Protein AF-A0A4P5VRH9-F1 (afdb_monomer_lite)

Secondary structure (DSSP, 8-state):
-PPPP---HHHHHHHHHHHHHHHHS-HHHHHHHHHHHHHHHHHHHHS-------

Radius of gyration: 15.01 Å; chains: 1; bounding box: 37×24×37 Å

pLDDT: mean 84.43, std 17.02, range [43.97, 98.25]

Sequence (54 aa):
MTTTIDTNLGELISNFYEHFLKLYGDEELASVATAAVINDLLGQAMAPSHEAAA

Foldseek 3Di:
DDDDDDDDPVVLLVVQLVVVCVVPVDNVRSNVRSVVVSCCVVVVVVPPPPPDDD

Structure (mmCIF, N/CA/C/O backbone):
data_AF-A0A4P5VRH9-F1
#
_entry.id   AF-A0A4P5VRH9-F1
#
loop_
_atom_site.group_PDB
_atom_site.id
_atom_site.type_symbol
_atom_site.label_atom_id
_atom_site.label_alt_id
_atom_site.label_comp_id
_atom_site.label_asym_id
_atom_site.label_entity_id
_atom_site.label_seq_id
_atom_site.pdbx_PDB_ins_code
_atom_site.Cartn_x
_atom_site.Cartn_y
_atom_site.Cartn_z
_atom_site.occupancy
_atom_site.B_iso_or_equiv
_atom_site.auth_seq_id
_atom_site.auth_comp_id
_atom_site.auth_asym_id
_atom_site.auth_atom_id
_atom_site.pdbx_PDB_model_num
ATOM 1 N N . MET A 1 1 ? -6.530 -5.899 -27.067 1.00 54.56 1 MET A N 1
ATOM 2 C CA . MET A 1 1 ? -6.727 -4.458 -26.807 1.00 54.56 1 MET A CA 1
ATOM 3 C C . MET A 1 1 ? -5.962 -4.135 -25.545 1.00 54.56 1 MET A C 1
ATOM 5 O O . MET A 1 1 ? -6.232 -4.770 -24.535 1.00 54.56 1 MET A O 1
ATOM 9 N N . THR A 1 2 ? -4.986 -3.238 -25.619 1.00 67.94 2 THR A N 1
ATOM 10 C CA . THR A 1 2 ? -4.231 -2.789 -24.445 1.00 67.94 2 THR A CA 1
ATOM 11 C C . THR A 1 2 ? -4.870 -1.493 -23.968 1.00 67.94 2 THR A C 1
ATOM 13 O O . THR A 1 2 ? -4.974 -0.551 -24.752 1.00 67.94 2 THR A O 1
ATOM 16 N N . THR A 1 3 ? -5.351 -1.466 -22.728 1.00 77.12 3 THR A N 1
ATOM 17 C CA . THR A 1 3 ? -5.905 -0.254 -22.116 1.00 77.12 3 THR A CA 1
ATOM 18 C C . THR A 1 3 ? -4.791 0.434 -21.346 1.00 77.12 3 THR A C 1
ATOM 20 O O . THR A 1 3 ? -4.256 -0.141 -20.401 1.00 77.12 3 THR A O 1
ATOM 23 N N . THR A 1 4 ? -4.436 1.650 -21.749 1.00 77.62 4 THR A N 1
ATOM 24 C CA . THR A 1 4 ? -3.511 2.496 -20.991 1.00 77.62 4 THR A CA 1
ATOM 25 C C . THR A 1 4 ? -4.306 3.241 -19.928 1.00 77.62 4 THR A C 1
ATOM 27 O O . THR A 1 4 ? -5.284 3.912 -20.255 1.00 77.62 4 THR A O 1
ATOM 30 N N . ILE A 1 5 ? -3.910 3.099 -18.665 1.00 78.00 5 ILE A N 1
ATOM 31 C CA . ILE A 1 5 ? -4.509 3.824 -17.543 1.00 78.00 5 ILE A CA 1
ATOM 32 C C . ILE A 1 5 ? -3.563 4.967 -17.190 1.00 78.00 5 ILE A C 1
ATOM 34 O O . ILE A 1 5 ? -2.402 4.723 -16.867 1.00 78.00 5 ILE A O 1
ATOM 38 N N . ASP A 1 6 ? -4.060 6.199 -17.276 1.00 81.88 6 ASP A N 1
ATOM 39 C CA . ASP A 1 6 ? -3.350 7.374 -16.777 1.00 81.88 6 ASP A CA 1
ATOM 40 C C . ASP A 1 6 ? -3.569 7.445 -15.261 1.00 81.88 6 ASP A C 1
ATOM 42 O O . ASP A 1 6 ? -4.703 7.533 -14.790 1.00 81.88 6 ASP A O 1
ATOM 46 N N . THR A 1 7 ? -2.495 7.293 -14.494 1.00 84.88 7 THR A N 1
ATOM 47 C CA . THR A 1 7 ? -2.510 7.377 -13.032 1.00 84.88 7 THR A CA 1
ATOM 48 C C . THR A 1 7 ? -1.156 7.877 -12.555 1.00 84.88 7 THR A C 1
ATOM 50 O O . THR A 1 7 ? -0.156 7.795 -13.276 1.00 84.88 7 THR A O 1
ATOM 53 N N . ASN A 1 8 ? -1.109 8.402 -11.335 1.00 90.00 8 ASN A N 1
ATOM 54 C CA . ASN A 1 8 ? 0.141 8.802 -10.704 1.0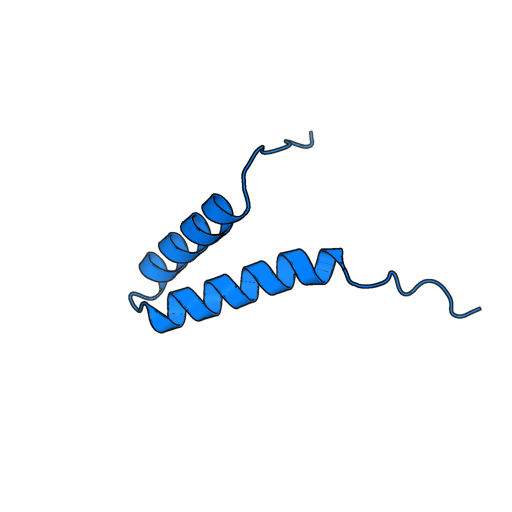0 90.00 8 ASN A CA 1
ATOM 55 C C . ASN A 1 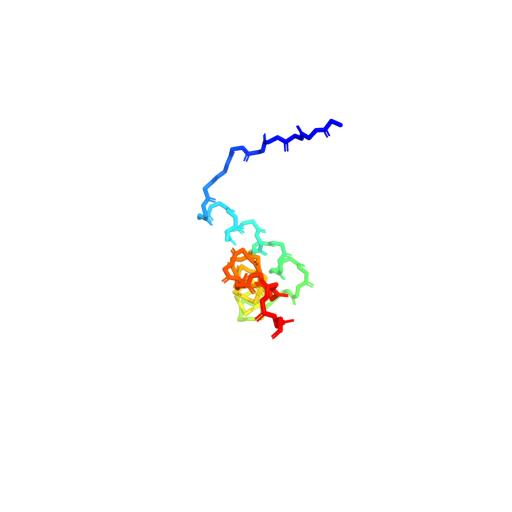8 ? 0.567 7.802 -9.618 1.00 90.00 8 ASN A C 1
ATOM 57 O O . ASN A 1 8 ? -0.233 7.033 -9.087 1.00 90.00 8 ASN A O 1
ATOM 61 N N . LEU A 1 9 ? 1.856 7.822 -9.270 1.00 90.44 9 LEU A N 1
ATOM 62 C CA . LEU A 1 9 ? 2.416 6.898 -8.281 1.00 90.44 9 LEU A CA 1
ATOM 63 C C . LEU A 1 9 ? 1.742 7.034 -6.904 1.00 90.44 9 LEU A C 1
ATOM 65 O O . LEU A 1 9 ? 1.577 6.037 -6.211 1.00 90.44 9 LEU A O 1
ATOM 69 N N . GLY A 1 10 ? 1.329 8.246 -6.521 1.00 94.19 10 GLY A N 1
ATOM 70 C CA . GLY A 1 10 ? 0.630 8.489 -5.258 1.00 94.19 10 GLY A CA 1
ATOM 71 C C . GLY A 1 10 ? -0.722 7.779 -5.198 1.00 94.19 10 GLY A C 1
ATOM 72 O O . GLY A 1 10 ? -0.987 7.063 -4.239 1.00 94.19 10 GLY A O 1
ATOM 73 N N . GLU A 1 11 ? -1.536 7.901 -6.248 1.00 93.69 11 GLU A N 1
ATOM 74 C CA . GLU A 1 11 ? -2.811 7.182 -6.381 1.00 93.69 11 GLU A CA 1
ATOM 75 C C . GLU A 1 11 ? -2.615 5.670 -6.339 1.00 93.69 11 GLU A C 1
ATOM 77 O O . GLU A 1 11 ? -3.386 4.959 -5.696 1.00 93.69 11 GLU A O 1
ATOM 82 N N . LEU A 1 12 ? -1.566 5.173 -6.994 1.00 92.44 12 LEU A N 1
ATOM 83 C CA . LEU A 1 12 ? -1.253 3.752 -7.003 1.00 92.44 12 LEU A CA 1
ATOM 84 C C . LEU A 1 12 ? -0.933 3.245 -5.587 1.00 92.44 12 LEU A C 1
ATOM 86 O O . LEU A 1 12 ? -1.495 2.241 -5.149 1.00 92.44 12 LEU A O 1
ATOM 90 N N . ILE A 1 13 ? -0.087 3.974 -4.854 1.00 95.44 13 ILE A N 1
ATOM 91 C CA . ILE A 1 13 ? 0.256 3.671 -3.459 1.00 95.44 13 ILE A CA 1
ATOM 92 C C . ILE A 1 13 ? -0.999 3.707 -2.579 1.00 95.44 13 ILE A C 1
ATOM 94 O O . ILE A 1 13 ? -1.241 2.761 -1.832 1.00 95.44 13 ILE A O 1
ATOM 98 N N . SER A 1 14 ? -1.818 4.757 -2.684 1.00 96.56 14 SER A N 1
ATOM 99 C CA . SER A 1 14 ? -3.045 4.897 -1.891 1.00 96.56 14 SER A CA 1
ATOM 100 C C . SER A 1 14 ? -4.039 3.767 -2.156 1.00 96.56 14 SER A C 1
ATOM 102 O O . SER A 1 14 ? -4.564 3.186 -1.208 1.00 96.56 14 SER A O 1
ATOM 104 N N . ASN A 1 15 ? -4.249 3.394 -3.421 1.00 95.94 15 ASN A N 1
ATOM 105 C CA . ASN A 1 15 ? -5.165 2.313 -3.787 1.00 95.94 15 ASN A CA 1
ATOM 106 C C . ASN A 1 15 ? -4.716 0.957 -3.225 1.00 95.94 15 ASN A C 1
ATOM 108 O O . ASN A 1 15 ? -5.539 0.208 -2.694 1.00 95.94 15 ASN A O 1
ATOM 112 N N . PHE A 1 16 ? -3.421 0.640 -3.310 1.00 96.12 16 PHE A N 1
ATOM 113 C CA . PHE A 1 16 ? -2.893 -0.593 -2.724 1.00 96.12 16 PHE A CA 1
ATOM 114 C C . PHE A 1 16 ? -2.971 -0.578 -1.198 1.00 96.12 16 PHE A C 1
ATOM 116 O O . PHE A 1 16 ? -3.411 -1.567 -0.611 1.00 96.12 16 PHE A O 1
ATOM 123 N N . TYR A 1 17 ? -2.641 0.546 -0.562 1.00 97.88 17 TYR A N 1
ATOM 124 C CA . TYR A 1 17 ? -2.740 0.682 0.887 1.00 97.88 17 TYR A CA 1
ATOM 125 C C . TYR A 1 17 ? -4.170 0.475 1.384 1.00 97.88 17 TYR A C 1
ATOM 127 O O . TYR A 1 17 ? -4.398 -0.348 2.269 1.00 97.88 17 TYR A O 1
ATOM 135 N N . GLU A 1 18 ? -5.155 1.143 0.780 1.00 98.12 18 GLU A N 1
ATOM 136 C CA . GLU A 1 18 ? -6.563 0.959 1.139 1.00 98.12 18 GLU A CA 1
ATOM 137 C C . GLU A 1 18 ? -7.046 -0.476 0.910 1.00 98.12 18 GLU A C 1
ATOM 139 O O . GLU A 1 18 ? -7.837 -1.001 1.700 1.00 98.12 18 GLU A O 1
ATOM 144 N N . HIS A 1 19 ? -6.591 -1.114 -0.170 1.00 97.12 19 HIS A N 1
ATOM 145 C CA . HIS A 1 19 ? -6.917 -2.505 -0.455 1.00 97.12 19 HIS A CA 1
ATOM 146 C C . HIS A 1 19 ? -6.373 -3.439 0.633 1.00 97.12 19 HIS A C 1
ATOM 148 O O . HIS A 1 19 ? -7.127 -4.245 1.183 1.00 97.12 19 HIS A O 1
ATOM 154 N N . PHE A 1 20 ? -5.094 -3.305 0.986 1.00 98.12 20 PHE A N 1
ATOM 155 C CA . PHE A 1 20 ? -4.467 -4.152 1.995 1.00 98.12 20 PHE A CA 1
ATOM 156 C C . PHE A 1 20 ? -4.959 -3.853 3.410 1.00 98.12 20 PHE A C 1
ATOM 158 O O . PHE A 1 20 ? -5.125 -4.784 4.194 1.00 98.12 20 PHE A O 1
ATOM 165 N N . LEU A 1 21 ? -5.293 -2.601 3.722 1.00 98.25 21 LEU A N 1
ATOM 166 C CA . LEU A 1 21 ? -5.909 -2.248 4.999 1.00 98.25 21 LEU A CA 1
ATOM 167 C C . LEU A 1 21 ? -7.290 -2.897 5.147 1.00 98.25 21 LEU A C 1
ATOM 169 O O . LEU A 1 21 ? -7.608 -3.424 6.208 1.00 98.25 21 LEU A O 1
ATOM 173 N N . LYS A 1 22 ? -8.094 -2.937 4.076 1.00 98.19 22 LYS A N 1
ATOM 174 C CA . LYS A 1 22 ? -9.381 -3.656 4.073 1.00 98.19 22 LYS A CA 1
ATOM 175 C C . LYS A 1 22 ? -9.208 -5.173 4.188 1.00 98.19 22 LYS A C 1
ATOM 177 O O . LYS A 1 22 ? -10.066 -5.826 4.775 1.00 98.19 22 LYS A O 1
ATOM 182 N N . LEU A 1 23 ? -8.139 -5.729 3.615 1.00 97.62 23 LEU A N 1
ATOM 183 C CA . LEU A 1 23 ? -7.870 -7.168 3.628 1.00 97.62 23 LEU A CA 1
ATOM 184 C C . LEU A 1 23 ? -7.348 -7.656 4.985 1.00 97.62 23 LEU A C 1
ATOM 186 O O . LEU A 1 23 ? -7.786 -8.697 5.470 1.00 97.62 23 LEU A O 1
ATOM 190 N N . TYR A 1 24 ? -6.405 -6.922 5.572 1.00 96.38 24 TYR A N 1
ATOM 191 C CA . TYR A 1 24 ? -5.686 -7.345 6.771 1.00 96.38 24 TYR A CA 1
ATOM 192 C C . TYR A 1 24 ? -6.190 -6.685 8.057 1.00 96.38 24 TYR A C 1
ATOM 194 O O . TYR A 1 24 ? -6.032 -7.265 9.127 1.00 96.38 24 TYR A O 1
ATOM 202 N N . GLY A 1 25 ? -6.806 -5.501 7.973 1.00 97.06 25 GLY A N 1
ATOM 203 C CA . GLY A 1 25 ? -7.280 -4.747 9.139 1.00 97.06 25 GLY A CA 1
ATOM 204 C C . GLY A 1 25 ? -6.168 -4.158 10.013 1.00 97.06 25 GLY A C 1
ATOM 205 O O . GLY A 1 25 ? -6.455 -3.707 11.117 1.00 97.06 25 GLY A O 1
ATOM 206 N N . ASP A 1 26 ? -4.923 -4.167 9.533 1.00 97.81 26 ASP A N 1
ATOM 207 C CA . ASP A 1 26 ? -3.733 -3.715 10.253 1.00 97.81 26 ASP A CA 1
ATOM 208 C C . ASP A 1 26 ? -2.937 -2.731 9.385 1.00 97.81 26 ASP A C 1
ATOM 210 O O . ASP A 1 26 ? -2.616 -3.021 8.228 1.00 97.81 26 ASP A O 1
ATOM 214 N N . GLU A 1 27 ? -2.657 -1.548 9.934 1.00 97.25 27 GLU A N 1
ATOM 215 C CA . GLU A 1 27 ? -2.002 -0.450 9.214 1.00 97.25 27 GLU A CA 1
ATOM 216 C C . GLU A 1 27 ? -0.533 -0.749 8.891 1.00 97.25 27 GLU A C 1
ATOM 218 O O . GLU A 1 27 ? -0.064 -0.434 7.792 1.00 97.25 27 G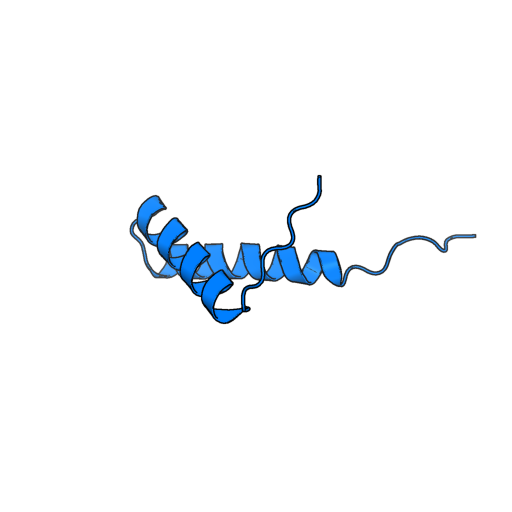LU A O 1
ATOM 223 N N . GLU A 1 28 ? 0.194 -1.397 9.806 1.00 97.62 28 GLU A N 1
ATOM 224 C CA . GLU A 1 28 ? 1.601 -1.734 9.586 1.00 97.62 28 GLU A CA 1
ATOM 225 C C . GLU A 1 28 ? 1.730 -2.797 8.493 1.00 97.62 28 GLU A C 1
ATOM 227 O O . GLU A 1 28 ? 2.529 -2.651 7.561 1.00 97.62 28 GLU A O 1
ATOM 232 N N . LEU A 1 29 ? 0.888 -3.831 8.543 1.00 96.38 29 LEU A N 1
ATOM 233 C CA . LEU A 1 29 ? 0.879 -4.898 7.550 1.00 96.38 29 LEU A CA 1
ATOM 234 C C . LEU A 1 29 ? 0.433 -4.391 6.172 1.00 96.38 29 LEU A C 1
ATOM 236 O O . LEU A 1 29 ? 1.027 -4.767 5.158 1.00 96.38 29 LEU A O 1
ATOM 240 N N . ALA A 1 30 ? -0.559 -3.497 6.120 1.00 97.75 30 ALA A N 1
ATOM 241 C CA . ALA A 1 30 ? -0.988 -2.858 4.878 1.00 97.75 30 ALA A CA 1
ATOM 242 C C . ALA A 1 30 ? 0.123 -2.006 4.247 1.00 97.75 30 ALA A C 1
ATOM 244 O O . ALA A 1 30 ? 0.327 -2.052 3.029 1.00 97.75 30 ALA A O 1
ATOM 245 N N . SER A 1 31 ? 0.874 -1.271 5.070 1.00 97.25 31 SER A N 1
ATOM 246 C CA . SER A 1 31 ? 2.025 -0.480 4.629 1.00 97.25 31 SER A CA 1
ATOM 247 C C . SER A 1 31 ? 3.123 -1.364 4.029 1.00 97.25 31 SER A C 1
ATOM 249 O O . SER A 1 31 ? 3.570 -1.125 2.903 1.00 97.25 31 SER A O 1
ATOM 251 N N . VAL A 1 32 ? 3.495 -2.449 4.717 1.00 97.56 32 VAL A N 1
ATOM 252 C CA . VAL A 1 32 ? 4.522 -3.392 4.240 1.00 97.56 32 VAL A CA 1
ATOM 253 C C . VAL A 1 32 ? 4.096 -4.081 2.942 1.00 97.56 32 VAL A C 1
ATOM 255 O O . VAL A 1 32 ? 4.890 -4.152 2.004 1.00 97.56 32 VAL A O 1
ATOM 258 N N . ALA A 1 33 ? 2.848 -4.549 2.852 1.00 97.06 33 ALA A N 1
ATOM 259 C CA . ALA A 1 33 ? 2.323 -5.181 1.641 1.00 97.06 33 ALA A CA 1
ATOM 260 C C . ALA A 1 33 ? 2.308 -4.210 0.449 1.00 97.06 33 ALA A C 1
ATOM 262 O O . ALA A 1 33 ? 2.736 -4.566 -0.650 1.00 97.06 33 ALA A O 1
ATOM 263 N N . THR A 1 34 ? 1.895 -2.960 0.679 1.00 97.50 34 THR A N 1
ATOM 264 C CA . THR A 1 34 ? 1.923 -1.900 -0.340 1.00 97.50 34 THR A CA 1
ATOM 265 C C . THR A 1 34 ? 3.340 -1.648 -0.834 1.00 97.50 34 THR A C 1
ATOM 267 O O . THR A 1 34 ? 3.583 -1.647 -2.041 1.00 97.50 34 THR A O 1
ATOM 270 N N . ALA A 1 35 ? 4.293 -1.485 0.087 1.00 96.12 35 ALA A N 1
ATOM 271 C CA . ALA A 1 35 ? 5.690 -1.259 -0.256 1.00 96.12 35 ALA A CA 1
ATOM 272 C C . ALA A 1 35 ? 6.284 -2.440 -1.036 1.00 96.12 35 ALA A C 1
ATOM 274 O O . ALA A 1 35 ? 6.976 -2.223 -2.028 1.00 96.12 35 ALA A O 1
ATOM 275 N N . ALA A 1 36 ? 5.988 -3.679 -0.632 1.00 95.88 36 ALA A N 1
ATOM 276 C CA . ALA A 1 36 ? 6.458 -4.875 -1.325 1.00 95.88 36 ALA A CA 1
ATOM 277 C C . ALA A 1 36 ? 5.956 -4.927 -2.776 1.00 95.88 36 ALA A C 1
ATOM 279 O O . ALA A 1 36 ? 6.759 -5.119 -3.685 1.00 95.88 36 ALA A O 1
ATOM 280 N N . VAL A 1 37 ? 4.660 -4.687 -3.003 1.00 95.12 37 VAL A N 1
ATOM 281 C CA . VAL A 1 37 ? 4.073 -4.702 -4.353 1.00 95.12 37 VAL A CA 1
ATOM 282 C C . VAL A 1 37 ? 4.605 -3.564 -5.219 1.00 95.12 37 VAL A C 1
ATOM 284 O O . VAL A 1 37 ? 4.955 -3.795 -6.371 1.00 95.12 37 VAL A O 1
ATOM 287 N N . ILE A 1 38 ? 4.703 -2.344 -4.687 1.00 93.88 38 ILE A N 1
ATOM 288 C CA . ILE A 1 38 ? 5.238 -1.201 -5.441 1.00 93.88 38 ILE A CA 1
ATOM 289 C C . ILE A 1 38 ? 6.708 -1.431 -5.806 1.00 93.88 38 ILE A C 1
ATOM 291 O O . ILE A 1 38 ? 7.101 -1.192 -6.948 1.00 93.88 38 ILE A O 1
ATOM 295 N N . ASN A 1 39 ? 7.513 -1.925 -4.866 1.00 92.50 39 ASN A N 1
ATOM 296 C CA . ASN A 1 39 ? 8.920 -2.224 -5.119 1.00 92.50 39 ASN A CA 1
ATOM 297 C C . ASN A 1 39 ? 9.090 -3.352 -6.133 1.00 92.50 39 ASN A C 1
ATOM 299 O O . ASN A 1 39 ? 10.000 -3.281 -6.949 1.00 92.50 39 ASN A O 1
ATOM 303 N N . ASP A 1 40 ? 8.231 -4.367 -6.107 1.00 92.00 40 ASP A N 1
ATOM 304 C CA . ASP A 1 40 ? 8.243 -5.438 -7.100 1.00 92.00 40 ASP A CA 1
ATOM 305 C C . ASP A 1 40 ? 7.845 -4.906 -8.487 1.00 92.00 40 ASP A C 1
ATOM 307 O O . ASP A 1 40 ? 8.564 -5.108 -9.463 1.00 92.00 40 ASP A O 1
ATOM 311 N N . LEU A 1 41 ? 6.778 -4.109 -8.568 1.00 89.38 41 LEU A N 1
ATOM 312 C CA . LEU A 1 41 ? 6.304 -3.500 -9.812 1.00 89.38 41 LEU A CA 1
ATOM 313 C C . LEU A 1 41 ? 7.362 -2.591 -10.462 1.00 89.38 41 LEU A C 1
ATOM 315 O O . LEU A 1 41 ? 7.592 -2.656 -11.671 1.00 89.38 41 LEU A O 1
ATOM 319 N N . LEU A 1 42 ? 8.027 -1.751 -9.665 1.00 87.88 42 LEU A N 1
ATOM 320 C CA . LEU A 1 42 ? 9.071 -0.842 -10.148 1.00 87.88 42 LEU A CA 1
ATOM 321 C C . LEU A 1 42 ? 10.425 -1.547 -10.323 1.00 87.88 42 LEU A C 1
ATOM 323 O O . LEU A 1 42 ? 11.188 -1.215 -11.230 1.00 87.88 42 LEU A O 1
ATOM 327 N N . GLY A 1 43 ? 10.721 -2.536 -9.483 1.00 86.12 43 GLY A N 1
ATOM 328 C CA . GLY A 1 43 ? 11.949 -3.325 -9.521 1.00 86.12 43 GLY A CA 1
ATOM 329 C C . GLY A 1 43 ? 12.003 -4.267 -10.720 1.00 86.12 43 GLY A C 1
ATOM 330 O O . GLY A 1 43 ? 13.048 -4.370 -11.360 1.00 86.12 43 GLY A O 1
ATOM 331 N N . GLN A 1 44 ? 10.877 -4.878 -11.098 1.00 70.25 44 GLN A N 1
ATOM 332 C CA . GLN A 1 44 ? 10.757 -5.657 -12.335 1.00 70.25 44 GLN A CA 1
ATOM 333 C C . GLN A 1 44 ? 10.954 -4.787 -13.581 1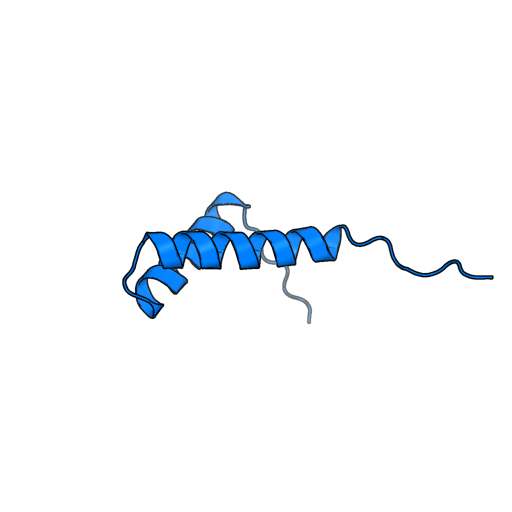.00 70.25 44 GLN A C 1
ATOM 335 O O . GLN A 1 44 ? 11.553 -5.245 -14.551 1.00 70.25 44 GLN A O 1
ATOM 340 N N . ALA A 1 45 ? 10.529 -3.519 -13.546 1.00 60.62 45 ALA A N 1
ATOM 341 C CA . ALA A 1 45 ? 10.792 -2.571 -14.629 1.00 60.62 45 ALA A CA 1
ATOM 342 C C . ALA A 1 45 ? 12.282 -2.177 -14.744 1.00 60.62 45 ALA A C 1
ATOM 344 O O . ALA A 1 45 ? 12.714 -1.740 -15.809 1.00 60.62 45 ALA A O 1
ATOM 345 N N . MET A 1 46 ? 13.069 -2.335 -13.672 1.00 57.50 46 MET A N 1
ATOM 346 C CA . MET A 1 46 ? 14.501 -1.999 -13.621 1.00 57.50 46 MET A CA 1
ATOM 347 C C . MET A 1 46 ? 15.439 -3.209 -13.695 1.00 57.50 46 MET A C 1
ATOM 349 O O . MET A 1 46 ? 16.656 -3.015 -13.749 1.00 57.50 46 MET A O 1
ATOM 353 N N . ALA A 1 47 ? 14.925 -4.442 -13.703 1.00 53.06 47 ALA A N 1
ATOM 354 C CA . ALA A 1 47 ? 15.764 -5.621 -13.861 1.00 53.06 47 ALA A CA 1
ATOM 355 C C . ALA A 1 47 ? 16.478 -5.553 -15.227 1.00 53.06 47 ALA A C 1
ATOM 357 O O . ALA A 1 47 ? 15.801 -5.513 -16.259 1.00 53.06 47 ALA A O 1
ATOM 358 N N . PRO A 1 48 ? 17.828 -5.523 -15.277 1.00 53.12 48 PRO A N 1
ATOM 359 C CA . PRO A 1 48 ? 18.533 -5.574 -16.545 1.00 53.12 48 PRO A CA 1
ATOM 360 C C . PRO A 1 48 ? 18.171 -6.899 -17.209 1.00 53.12 48 PRO A C 1
ATOM 362 O O . PRO A 1 48 ? 18.355 -7.967 -16.622 1.00 53.12 48 PRO A O 1
ATOM 365 N N . SER A 1 49 ? 17.628 -6.823 -18.421 1.00 56.66 49 SER A N 1
ATOM 366 C CA . SER A 1 49 ? 17.418 -7.972 -19.293 1.00 56.66 49 SER A CA 1
ATOM 367 C C . SER A 1 49 ? 18.702 -8.800 -19.319 1.00 56.66 49 SER A C 1
ATOM 369 O O . SER A 1 49 ? 19.726 -8.348 -19.834 1.00 56.66 49 SER A O 1
ATOM 371 N N . HIS A 1 50 ? 18.669 -9.986 -18.713 1.00 53.03 50 HIS A N 1
ATOM 372 C CA . HIS A 1 50 ? 19.761 -10.949 -18.751 1.00 53.03 50 HIS A CA 1
ATOM 373 C C . HIS A 1 50 ? 19.830 -11.558 -20.160 1.00 53.03 50 HIS A C 1
ATOM 375 O O . HIS A 1 50 ? 19.433 -12.695 -20.383 1.00 53.03 50 HIS A O 1
ATOM 381 N N . GLU A 1 51 ? 20.296 -10.768 -21.125 1.00 58.41 51 GLU A N 1
ATOM 382 C CA . GLU A 1 51 ? 20.598 -11.190 -22.490 1.00 58.41 51 GLU A CA 1
ATOM 383 C C . GLU A 1 51 ? 21.956 -10.600 -22.886 1.00 58.41 51 GLU A C 1
ATOM 385 O O . GLU A 1 51 ? 22.047 -9.603 -23.590 1.00 58.41 51 GLU A O 1
ATOM 390 N N . ALA A 1 52 ? 23.022 -11.183 -22.333 1.00 53.31 52 ALA A N 1
ATOM 391 C CA . ALA A 1 52 ? 24.382 -11.127 -22.875 1.00 53.31 52 ALA A CA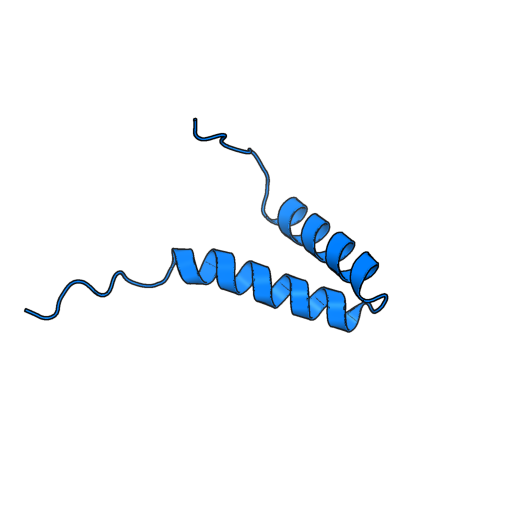 1
ATOM 392 C C . ALA A 1 52 ? 25.293 -12.079 -22.079 1.00 53.31 52 ALA A C 1
ATOM 394 O O . ALA A 1 52 ? 26.171 -11.652 -21.333 1.00 53.31 52 ALA A O 1
ATOM 395 N N . ALA A 1 53 ? 25.077 -13.383 -22.230 1.00 48.66 53 ALA A N 1
ATOM 396 C CA . ALA A 1 53 ? 26.146 -14.361 -22.070 1.00 48.66 53 ALA A CA 1
ATOM 397 C C . ALA A 1 53 ? 26.340 -15.009 -23.446 1.00 48.66 53 ALA A C 1
ATOM 399 O O . ALA A 1 53 ? 25.619 -15.937 -23.809 1.00 48.66 53 ALA A O 1
ATOM 400 N N . AL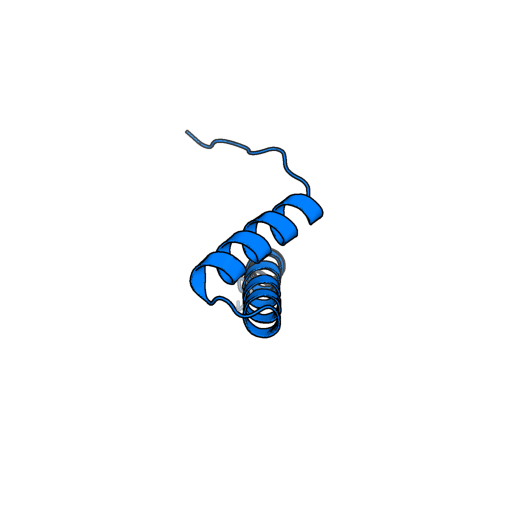A A 1 54 ? 27.232 -14.403 -24.232 1.00 43.97 54 ALA A N 1
ATOM 401 C CA . ALA A 1 54 ? 27.803 -14.964 -25.452 1.00 43.97 54 ALA A CA 1
ATOM 402 C C . ALA A 1 54 ? 29.109 -15.691 -25.113 1.00 43.97 54 ALA A C 1
ATOM 404 O O . ALA A 1 54 ? 29.797 -15.227 -24.171 1.00 43.97 54 ALA A O 1
#